Pro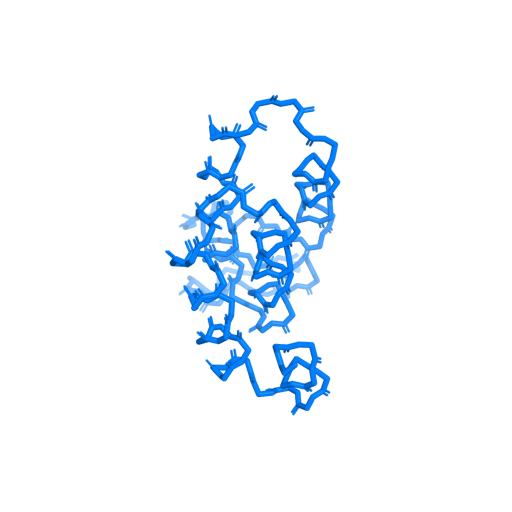tein AF-A0A7Y5JKM9-F1 (afdb_monomer_lite)

Structure (mmCIF, N/CA/C/O backbone):
data_AF-A0A7Y5JKM9-F1
#
_entry.id   AF-A0A7Y5JKM9-F1
#
loop_
_atom_site.group_PDB
_atom_site.id
_atom_site.type_symbol
_atom_site.label_atom_id
_atom_site.label_alt_id
_atom_site.label_comp_id
_atom_site.label_asym_id
_atom_site.label_entity_id
_atom_site.label_seq_id
_atom_site.pdbx_PDB_ins_code
_atom_site.Cartn_x
_atom_site.Cartn_y
_atom_site.Cartn_z
_atom_site.occupancy
_atom_site.B_iso_or_equiv
_atom_site.auth_seq_id
_atom_site.auth_comp_id
_atom_site.auth_asym_id
_atom_site.auth_atom_id
_atom_site.pdbx_PDB_model_num
ATOM 1 N N . LEU A 1 1 ? 15.344 -2.871 11.421 1.00 72.94 1 LEU A N 1
ATOM 2 C CA . LEU A 1 1 ? 15.403 -4.036 10.500 1.00 72.94 1 LEU A CA 1
ATOM 3 C C . LEU A 1 1 ? 14.411 -3.904 9.349 1.00 72.94 1 LEU A C 1
ATOM 5 O O . LEU A 1 1 ? 14.860 -3.875 8.214 1.00 72.94 1 LEU A O 1
ATOM 9 N N . ALA A 1 2 ? 13.110 -3.722 9.612 1.00 74.75 2 ALA A N 1
ATOM 10 C CA . ALA A 1 2 ? 12.106 -3.509 8.559 1.00 74.75 2 ALA A CA 1
ATOM 11 C C . ALA A 1 2 ? 12.459 -2.347 7.606 1.00 74.75 2 ALA A C 1
ATOM 13 O O . ALA A 1 2 ? 12.492 -2.526 6.392 1.00 74.75 2 ALA A O 1
ATOM 14 N N . THR A 1 3 ? 12.839 -1.192 8.162 1.00 78.50 3 THR A N 1
ATOM 15 C CA . THR A 1 3 ? 13.257 0.002 7.407 1.00 78.50 3 THR A CA 1
ATOM 16 C C . THR A 1 3 ? 14.533 -0.218 6.587 1.00 78.50 3 THR A C 1
ATOM 18 O O . THR A 1 3 ? 14.651 0.321 5.491 1.00 78.50 3 THR A O 1
ATOM 21 N N . ILE A 1 4 ? 15.464 -1.040 7.087 1.00 82.38 4 ILE A N 1
ATOM 22 C CA . ILE A 1 4 ? 16.712 -1.389 6.387 1.00 82.38 4 ILE A CA 1
ATOM 23 C C . ILE A 1 4 ? 16.380 -2.269 5.181 1.00 82.38 4 ILE A C 1
ATOM 25 O O . ILE A 1 4 ? 16.727 -1.921 4.058 1.00 82.38 4 ILE A O 1
ATOM 29 N N . SER A 1 5 ? 15.597 -3.334 5.382 1.00 79.00 5 SER A N 1
ATOM 30 C CA . SER A 1 5 ? 15.149 -4.201 4.287 1.00 79.00 5 SER A CA 1
ATOM 31 C C . SER A 1 5 ? 14.292 -3.456 3.258 1.00 79.00 5 SER A C 1
ATOM 33 O O . SER A 1 5 ? 14.385 -3.744 2.067 1.00 79.00 5 SER A O 1
ATOM 35 N N . ARG A 1 6 ? 13.494 -2.464 3.687 1.00 80.19 6 ARG A N 1
ATOM 36 C CA . ARG A 1 6 ? 12.788 -1.537 2.786 1.00 80.19 6 ARG A CA 1
ATOM 37 C C . ARG A 1 6 ? 13.780 -0.721 1.948 1.00 80.19 6 ARG A C 1
ATOM 39 O O . ARG A 1 6 ? 13.603 -0.619 0.740 1.00 80.19 6 ARG A O 1
ATOM 46 N N . GLY A 1 7 ? 14.832 -0.179 2.565 1.00 80.06 7 GLY A N 1
ATOM 47 C CA . GLY A 1 7 ? 15.901 0.546 1.866 1.00 80.06 7 GLY A CA 1
ATOM 48 C C . GLY A 1 7 ? 16.650 -0.313 0.841 1.00 80.06 7 GLY A C 1
ATOM 49 O O . GLY A 1 7 ? 16.953 0.153 -0.253 1.00 80.06 7 GLY A O 1
ATOM 50 N N . GLU A 1 8 ? 16.856 -1.593 1.148 1.00 89.69 8 GLU A N 1
ATOM 51 C CA . GLU A 1 8 ? 17.482 -2.587 0.260 1.00 89.69 8 GLU A CA 1
ATOM 52 C C . GLU A 1 8 ? 16.541 -3.126 -0.831 1.00 89.69 8 GLU A C 1
ATOM 54 O O . GLU A 1 8 ? 16.925 -4.007 -1.599 1.00 89.69 8 GLU A O 1
ATOM 59 N N . ARG A 1 9 ? 15.294 -2.634 -0.907 1.00 86.06 9 ARG A N 1
ATOM 60 C CA . ARG A 1 9 ? 14.237 -3.143 -1.804 1.00 86.06 9 ARG A CA 1
ATOM 61 C C . ARG A 1 9 ? 13.896 -4.621 -1.586 1.00 86.06 9 ARG A C 1
ATOM 63 O O . ARG A 1 9 ? 13.291 -5.267 -2.441 1.00 86.06 9 ARG A O 1
ATOM 70 N N . ASN A 1 10 ? 14.236 -5.165 -0.421 1.00 92.50 10 ASN A N 1
ATOM 71 C CA . ASN A 1 10 ? 13.869 -6.512 -0.011 1.00 92.50 10 ASN A CA 1
ATOM 72 C C . ASN A 1 10 ? 12.478 -6.490 0.643 1.00 92.50 10 ASN A C 1
ATOM 74 O O . ASN A 1 10 ? 12.321 -6.628 1.862 1.00 92.50 10 ASN A O 1
ATOM 78 N N . TRP A 1 11 ? 11.452 -6.291 -0.189 1.00 90.25 11 TRP A N 1
ATOM 79 C CA . TRP A 1 11 ? 10.062 -6.100 0.243 1.00 90.25 11 TRP A CA 1
ATOM 80 C C . TRP A 1 11 ? 9.516 -7.293 1.026 1.00 90.25 11 TRP A C 1
ATOM 82 O O . TRP A 1 11 ? 8.844 -7.116 2.040 1.00 90.25 11 TRP A O 1
ATOM 92 N N . ALA A 1 12 ? 9.858 -8.516 0.609 1.00 90.88 12 ALA A N 1
ATOM 93 C CA . ALA A 1 12 ? 9.436 -9.736 1.290 1.00 90.88 12 ALA A CA 1
ATOM 94 C C . ALA A 1 12 ? 9.940 -9.778 2.741 1.00 90.88 12 ALA A C 1
ATOM 96 O O . ALA A 1 12 ? 9.189 -10.112 3.660 1.00 90.88 12 ALA A O 1
ATOM 97 N N . THR A 1 13 ? 11.199 -9.395 2.959 1.00 91.12 13 THR A N 1
ATOM 98 C CA . THR A 1 13 ? 11.786 -9.344 4.301 1.00 91.12 13 THR A CA 1
ATOM 99 C C . THR A 1 13 ? 11.223 -8.176 5.111 1.00 91.12 13 THR A C 1
ATOM 101 O O . THR A 1 13 ? 10.888 -8.358 6.281 1.00 91.12 13 THR A O 1
ATOM 104 N N . ALA A 1 14 ? 11.019 -7.009 4.490 1.00 91.38 14 ALA A N 1
ATOM 105 C CA . ALA A 1 14 ? 10.364 -5.874 5.140 1.00 91.38 14 ALA A CA 1
ATOM 106 C C . ALA A 1 14 ? 8.955 -6.244 5.640 1.00 91.38 14 ALA A C 1
ATOM 108 O O . ALA A 1 14 ? 8.639 -6.012 6.807 1.00 91.38 14 ALA A O 1
ATOM 109 N N . HIS A 1 15 ? 8.138 -6.904 4.809 1.00 92.44 15 HIS A N 1
ATOM 110 C CA . HIS A 1 15 ? 6.813 -7.383 5.206 1.00 92.44 15 HIS A CA 1
ATOM 111 C C . HIS A 1 15 ? 6.863 -8.344 6.393 1.00 92.44 15 HIS A C 1
ATOM 113 O O . HIS A 1 15 ? 6.083 -8.168 7.324 1.00 92.44 15 HIS A O 1
ATOM 119 N N . ARG A 1 16 ? 7.801 -9.303 6.405 1.00 92.88 16 ARG A N 1
ATOM 120 C CA . ARG A 1 16 ? 7.967 -10.241 7.529 1.00 92.88 16 ARG A CA 1
ATOM 121 C C . A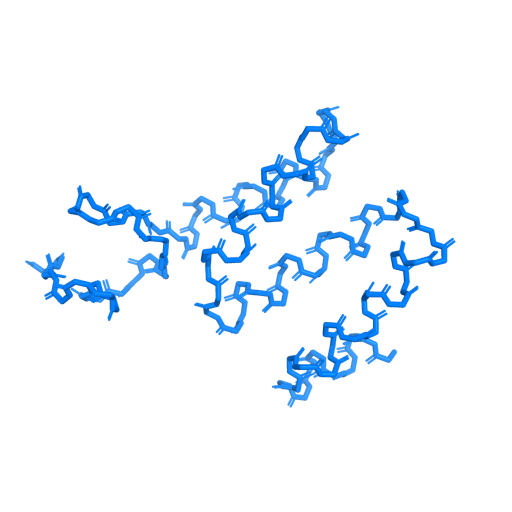RG A 1 16 ? 8.291 -9.529 8.840 1.00 92.88 16 ARG A C 1
ATOM 123 O O . ARG A 1 16 ? 7.769 -9.918 9.882 1.00 92.88 16 ARG A O 1
ATOM 130 N N . TYR A 1 17 ? 9.129 -8.494 8.801 1.00 93.31 17 TYR A N 1
ATOM 131 C CA . TYR A 1 17 ? 9.430 -7.719 10.003 1.00 93.31 17 TYR A CA 1
ATOM 132 C C . TYR A 1 17 ? 8.221 -6.917 10.485 1.00 93.31 17 TYR A C 1
ATOM 134 O O . TYR A 1 17 ? 7.920 -6.959 11.675 1.00 93.31 17 TYR A O 1
ATOM 142 N N . TYR A 1 18 ? 7.482 -6.260 9.588 1.00 93.12 18 TYR A N 1
ATOM 143 C CA . TYR A 1 18 ? 6.253 -5.568 9.984 1.00 93.12 18 TYR A CA 1
ATOM 144 C C . TYR A 1 18 ? 5.168 -6.539 10.477 1.00 93.12 18 TYR A C 1
ATOM 146 O O . TYR A 1 18 ? 4.449 -6.219 11.417 1.00 93.12 18 TYR A O 1
ATOM 154 N N . ASP A 1 19 ? 5.076 -7.751 9.922 1.00 93.75 19 ASP A N 1
ATOM 155 C CA . ASP A 1 19 ? 4.201 -8.808 10.446 1.00 93.75 19 ASP A CA 1
ATOM 156 C C . ASP A 1 19 ? 4.564 -9.205 11.878 1.00 93.75 19 ASP A C 1
ATOM 158 O O . ASP A 1 19 ? 3.676 -9.439 12.698 1.00 93.75 19 ASP A O 1
ATOM 162 N N . LEU A 1 20 ? 5.860 -9.269 12.197 1.00 94.06 20 LEU A N 1
ATOM 163 C CA . LEU A 1 20 ? 6.320 -9.525 13.558 1.00 94.06 20 LEU A CA 1
ATOM 164 C C . LEU A 1 20 ? 5.952 -8.370 14.497 1.00 94.06 20 LEU A C 1
ATOM 166 O O . LEU A 1 20 ? 5.409 -8.629 15.570 1.00 94.06 20 LEU A O 1
ATOM 170 N N . CYS A 1 21 ? 6.181 -7.117 14.089 1.00 92.44 21 CYS A N 1
ATOM 171 C CA . CYS A 1 21 ? 5.795 -5.939 14.874 1.00 92.44 21 CYS A CA 1
ATOM 172 C C . CYS A 1 21 ? 4.293 -5.939 15.180 1.00 92.44 21 CYS A C 1
ATOM 174 O O . CYS A 1 21 ? 3.899 -5.820 16.337 1.00 92.44 21 CYS A O 1
ATOM 176 N N . LEU A 1 22 ? 3.458 -6.188 14.168 1.00 92.69 22 LEU A N 1
ATOM 177 C CA . LEU A 1 22 ? 2.002 -6.228 14.317 1.00 92.69 22 LEU A CA 1
ATOM 178 C C . LEU A 1 22 ? 1.503 -7.452 15.099 1.00 92.69 22 LEU A C 1
ATOM 180 O O . LEU A 1 22 ? 0.404 -7.420 15.649 1.00 92.69 22 LEU A O 1
ATOM 184 N N . ARG A 1 23 ? 2.290 -8.532 15.178 1.00 94.44 23 ARG A N 1
ATOM 185 C CA . ARG A 1 23 ? 2.000 -9.667 16.068 1.00 94.44 23 ARG A CA 1
ATOM 186 C C . ARG A 1 23 ? 2.260 -9.316 17.532 1.00 94.44 23 ARG A C 1
ATOM 188 O O . ARG A 1 23 ? 1.511 -9.767 18.391 1.00 94.44 23 ARG A O 1
ATOM 195 N N . LEU A 1 24 ? 3.311 -8.543 17.805 1.00 93.88 24 LEU A N 1
ATOM 196 C CA . LEU A 1 24 ? 3.668 -8.098 19.155 1.00 93.88 24 LEU A CA 1
ATOM 197 C C . LEU A 1 24 ? 2.748 -6.973 19.644 1.00 93.88 24 LEU A C 1
ATOM 199 O O . LEU A 1 24 ? 2.304 -6.995 20.787 1.00 93.88 24 LEU A O 1
ATOM 203 N N . ASN A 1 25 ? 2.432 -6.018 18.769 1.00 91.81 25 ASN A N 1
ATOM 204 C CA . A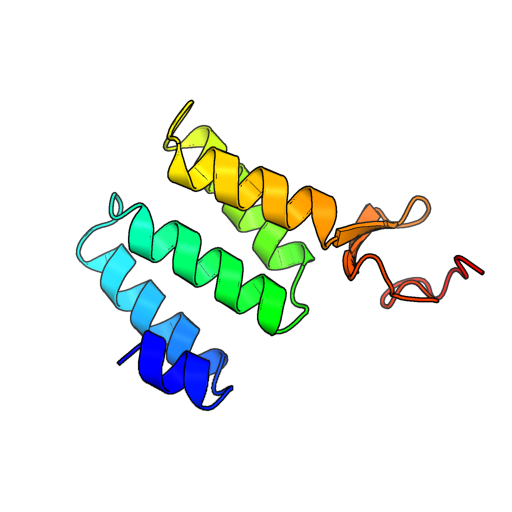SN A 1 25 ? 1.486 -4.944 19.027 1.00 91.81 25 ASN A CA 1
ATOM 205 C C . ASN A 1 25 ? 0.591 -4.729 17.802 1.00 91.81 25 ASN A C 1
ATOM 207 O O . ASN A 1 25 ? 0.932 -4.011 16.863 1.00 91.81 25 ASN A O 1
ATOM 211 N N . ASN A 1 26 ? -0.605 -5.313 17.837 1.00 87.62 26 ASN A N 1
ATOM 212 C CA . ASN A 1 26 ? -1.574 -5.202 16.745 1.00 87.62 26 ASN A CA 1
ATOM 213 C C . ASN A 1 26 ? -2.224 -3.812 16.621 1.00 87.62 26 ASN A C 1
ATOM 215 O O . ASN A 1 26 ? -3.011 -3.593 15.699 1.00 87.62 26 ASN A O 1
ATOM 219 N N . LYS A 1 27 ? -1.908 -2.887 17.536 1.00 88.88 27 LYS A N 1
ATOM 220 C CA . LYS A 1 27 ? -2.358 -1.492 17.522 1.00 88.88 27 LYS A CA 1
ATOM 221 C C . LYS A 1 27 ? -1.254 -0.505 17.152 1.00 88.88 27 LYS A C 1
ATOM 223 O O . LYS A 1 27 ? -1.485 0.698 17.222 1.00 88.88 27 LYS A O 1
ATOM 228 N N . ASP A 1 28 ? -0.078 -0.990 16.760 1.00 93.56 28 ASP A N 1
ATOM 229 C CA . ASP A 1 28 ? 1.003 -0.134 16.284 1.00 93.56 28 ASP A CA 1
ATOM 230 C C . ASP A 1 28 ? 0.665 0.454 14.904 1.00 93.56 28 ASP A C 1
ATOM 232 O O . ASP A 1 28 ? 0.854 -0.178 13.860 1.00 93.56 28 ASP A O 1
ATOM 236 N N . VAL A 1 29 ? 0.124 1.674 14.917 1.00 95.12 29 VAL A N 1
ATOM 237 C CA . VAL A 1 29 ? -0.311 2.382 13.710 1.00 95.12 29 VAL A CA 1
ATOM 238 C C . VAL A 1 29 ? 0.867 2.725 12.803 1.00 95.12 29 VAL A C 1
ATOM 240 O O . VAL A 1 29 ? 0.708 2.686 11.583 1.00 95.12 29 VAL A O 1
ATOM 243 N N . GLU A 1 30 ? 2.048 3.004 13.357 1.00 94.38 30 GLU A N 1
ATOM 244 C CA . GLU A 1 30 ? 3.238 3.287 12.552 1.00 94.38 30 GLU A CA 1
ATOM 245 C C . GLU A 1 30 ? 3.615 2.060 11.726 1.00 94.38 30 GLU A C 1
ATOM 247 O O . GLU A 1 30 ? 3.710 2.158 10.504 1.00 94.38 30 GLU A O 1
ATOM 252 N N . SER A 1 31 ? 3.692 0.881 12.353 1.00 94.81 31 SER A N 1
ATOM 253 C CA . SER A 1 31 ? 3.938 -0.381 11.640 1.00 94.81 31 SER A CA 1
ATOM 254 C C . SER A 1 31 ? 2.861 -0.701 10.596 1.00 94.81 31 SER A C 1
ATOM 256 O O . SER A 1 31 ? 3.167 -1.276 9.547 1.00 94.81 31 SER A O 1
ATOM 258 N N . VAL A 1 32 ? 1.594 -0.343 10.850 1.00 95.94 32 VAL A N 1
ATOM 259 C CA . VAL A 1 32 ? 0.512 -0.491 9.861 1.00 95.94 32 VAL A CA 1
ATOM 260 C C . VAL A 1 32 ? 0.774 0.386 8.637 1.00 95.94 32 VAL A C 1
ATOM 262 O O . VAL A 1 32 ? 0.726 -0.115 7.512 1.00 95.94 32 VAL A O 1
ATOM 265 N N . VAL A 1 33 ? 1.056 1.674 8.848 1.00 96.56 33 VAL A N 1
ATOM 266 C CA . VAL A 1 33 ? 1.297 2.648 7.773 1.00 96.56 33 VAL A CA 1
ATOM 267 C C . VAL A 1 33 ? 2.548 2.305 6.984 1.00 96.56 33 VAL A C 1
ATOM 269 O O . VAL A 1 33 ? 2.504 2.241 5.759 1.00 96.56 33 VAL A O 1
ATOM 272 N N . ASP A 1 34 ? 3.639 2.000 7.671 1.00 95.00 34 ASP A N 1
ATOM 273 C CA . ASP A 1 34 ? 4.893 1.633 7.033 1.00 95.00 34 ASP A CA 1
ATOM 274 C C . ASP A 1 34 ? 4.736 0.389 6.147 1.00 95.00 34 ASP A C 1
ATOM 276 O O . ASP A 1 34 ? 5.295 0.318 5.051 1.00 95.00 34 ASP A O 1
ATOM 280 N N . LYS A 1 35 ? 3.943 -0.595 6.585 1.00 95.69 35 LYS A N 1
ATOM 281 C CA . LYS A 1 35 ? 3.665 -1.791 5.785 1.00 95.69 35 LYS A CA 1
ATOM 282 C C . LYS A 1 35 ? 2.798 -1.487 4.558 1.00 95.69 35 LYS A C 1
ATOM 284 O O . LYS A 1 35 ? 3.024 -2.093 3.507 1.00 95.69 35 LYS A O 1
ATOM 289 N N . ILE A 1 36 ? 1.836 -0.566 4.667 1.00 96.44 36 ILE A N 1
ATOM 290 C CA . ILE A 1 36 ? 1.072 -0.049 3.516 1.00 96.44 36 ILE A CA 1
ATOM 291 C C . ILE A 1 36 ? 2.026 0.608 2.515 1.00 96.44 36 ILE A C 1
ATOM 293 O O . ILE A 1 36 ? 1.954 0.312 1.321 1.00 96.44 36 ILE A O 1
ATOM 297 N N . ASP A 1 37 ? 2.963 1.420 3.000 1.00 95.31 37 ASP A N 1
ATOM 298 C CA . ASP A 1 37 ? 3.954 2.083 2.156 1.00 95.31 37 ASP A CA 1
ATOM 299 C C . ASP A 1 37 ? 4.860 1.068 1.445 1.00 95.31 37 ASP A C 1
ATOM 301 O O . ASP A 1 37 ? 5.120 1.221 0.253 1.00 95.31 37 ASP A O 1
ATOM 305 N N . VAL A 1 38 ? 5.267 -0.022 2.116 1.00 95.88 38 VAL A N 1
ATOM 306 C CA . VAL A 1 38 ? 6.010 -1.116 1.460 1.00 95.88 38 VAL A CA 1
ATOM 307 C C . VAL A 1 38 ? 5.208 -1.699 0.292 1.00 95.88 38 VAL A C 1
ATOM 309 O O . VAL A 1 38 ? 5.759 -1.827 -0.803 1.00 95.88 38 VAL A O 1
ATOM 312 N N . PHE A 1 39 ? 3.912 -1.989 0.475 1.00 96.50 39 PHE A N 1
ATOM 313 C CA . PHE A 1 39 ? 3.069 -2.483 -0.621 1.00 96.50 39 PHE A CA 1
ATOM 314 C C . PHE A 1 39 ? 3.006 -1.489 -1.785 1.00 96.50 39 PHE A C 1
ATOM 316 O O . PHE A 1 39 ? 3.113 -1.898 -2.938 1.00 96.50 39 PHE A O 1
ATOM 323 N N . MET A 1 40 ? 2.873 -0.191 -1.506 1.00 95.44 40 MET A N 1
ATOM 324 C CA . MET A 1 40 ? 2.856 0.835 -2.553 1.00 95.44 40 MET A CA 1
ATOM 325 C C . MET A 1 40 ? 4.191 0.912 -3.306 1.00 95.44 40 MET A C 1
ATOM 327 O O . MET A 1 40 ? 4.196 0.953 -4.536 1.00 95.44 40 MET A O 1
ATOM 331 N N . THR A 1 41 ? 5.324 0.871 -2.595 1.00 93.31 41 THR A N 1
ATOM 332 C CA . THR A 1 41 ? 6.664 0.895 -3.213 1.00 93.31 41 THR A CA 1
ATOM 333 C C . THR A 1 41 ? 6.982 -0.358 -4.025 1.00 93.31 41 THR A C 1
ATOM 335 O O . THR A 1 41 ? 7.708 -0.272 -5.012 1.00 93.31 41 THR A O 1
ATOM 338 N N . ALA A 1 42 ? 6.409 -1.504 -3.651 1.00 93.19 42 ALA A N 1
ATOM 339 C CA . ALA A 1 42 ? 6.507 -2.760 -4.390 1.00 93.19 42 ALA A CA 1
ATOM 340 C C . ALA A 1 42 ? 5.502 -2.854 -5.560 1.00 93.19 42 ALA A C 1
ATOM 342 O O . ALA A 1 42 ? 5.406 -3.892 -6.207 1.00 93.19 42 ALA A O 1
ATOM 343 N N . GLU A 1 43 ? 4.735 -1.787 -5.821 1.00 93.38 43 GLU A N 1
ATOM 344 C CA . GLU A 1 43 ? 3.633 -1.731 -6.792 1.00 93.38 43 GLU A CA 1
ATOM 345 C C . GLU A 1 43 ? 2.496 -2.744 -6.535 1.00 93.38 43 GLU A C 1
ATOM 347 O O . GLU A 1 43 ? 1.665 -3.025 -7.401 1.00 93.38 43 GLU A O 1
ATOM 352 N N . GLU A 1 44 ? 2.373 -3.231 -5.302 1.00 95.56 44 GLU A N 1
ATOM 353 C CA . GLU A 1 44 ? 1.334 -4.154 -4.842 1.00 95.56 44 GLU A CA 1
ATOM 354 C C . GLU A 1 44 ? 0.075 -3.401 -4.366 1.00 95.56 44 GLU A C 1
ATOM 356 O O . GLU A 1 44 ? -0.435 -3.601 -3.259 1.00 95.56 44 GLU A O 1
ATOM 361 N N . TYR A 1 45 ? -0.450 -2.515 -5.215 1.00 96.44 45 TYR A N 1
ATOM 362 C CA . TYR A 1 45 ? -1.515 -1.569 -4.852 1.00 96.44 45 TYR A CA 1
ATOM 363 C C . TYR A 1 45 ? -2.824 -2.225 -4.390 1.00 96.44 45 TYR A C 1
ATOM 365 O O . TYR A 1 45 ? -3.485 -1.687 -3.506 1.00 96.44 45 TYR A O 1
ATOM 373 N N . ASP A 1 46 ? -3.196 -3.394 -4.921 1.00 95.94 46 ASP A N 1
ATOM 374 C CA . ASP A 1 46 ? -4.381 -4.128 -4.445 1.00 95.94 46 ASP A CA 1
ATOM 375 C C . ASP A 1 46 ? -4.228 -4.559 -2.973 1.00 95.94 46 ASP A C 1
ATOM 377 O O . ASP A 1 46 ? -5.181 -4.487 -2.191 1.00 95.94 46 ASP A O 1
ATOM 381 N N . LYS A 1 47 ? -3.019 -4.968 -2.562 1.00 96.62 47 LYS A N 1
ATOM 382 C CA . LYS A 1 47 ? -2.745 -5.335 -1.165 1.00 96.62 47 LYS A CA 1
ATOM 383 C C . LYS A 1 47 ? -2.713 -4.100 -0.268 1.00 96.62 47 LYS A C 1
ATOM 385 O O . LYS A 1 47 ? -3.282 -4.144 0.824 1.00 96.62 47 LYS A O 1
ATOM 390 N N . ALA A 1 48 ? -2.128 -2.998 -0.747 1.00 97.38 48 ALA A N 1
ATOM 391 C CA . ALA A 1 48 ? -2.166 -1.710 -0.055 1.00 97.38 48 ALA A CA 1
ATOM 392 C C . ALA A 1 48 ? -3.614 -1.245 0.183 1.00 97.38 48 ALA A C 1
ATOM 394 O O . ALA A 1 48 ? -3.967 -0.922 1.315 1.00 97.38 48 ALA A O 1
ATOM 395 N N . ALA A 1 49 ? -4.477 -1.314 -0.838 1.00 97.31 49 ALA A N 1
ATOM 396 C CA . ALA A 1 49 ? -5.894 -0.957 -0.740 1.00 97.31 49 ALA A CA 1
ATOM 397 C C . ALA A 1 49 ? -6.627 -1.792 0.320 1.00 97.31 49 ALA A C 1
ATOM 399 O O . ALA A 1 49 ? -7.347 -1.259 1.166 1.00 97.31 49 ALA A O 1
ATOM 400 N N . GLY A 1 50 ? -6.414 -3.113 0.307 1.00 97.00 50 GLY A N 1
ATOM 401 C CA . GLY A 1 50 ? -7.015 -4.016 1.286 1.00 97.00 50 GLY A CA 1
ATOM 402 C C . GLY A 1 50 ? -6.549 -3.743 2.719 1.00 97.00 50 GLY A C 1
ATOM 403 O O . GLY A 1 50 ? -7.344 -3.846 3.655 1.00 97.00 50 GLY A O 1
ATOM 404 N N . MET A 1 51 ? -5.276 -3.385 2.907 1.00 96.25 51 MET A N 1
ATOM 405 C CA . MET A 1 51 ? -4.738 -3.052 4.226 1.00 96.25 51 MET A CA 1
ATOM 406 C C . MET A 1 51 ? -5.219 -1.680 4.715 1.00 96.25 51 MET A C 1
ATOM 408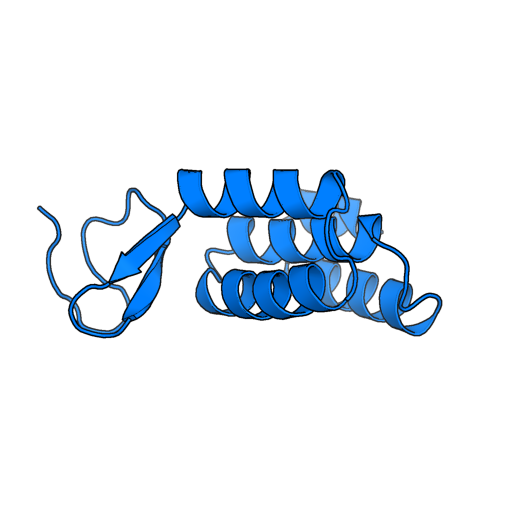 O O . MET A 1 51 ? -5.616 -1.576 5.873 1.00 96.25 51 MET A O 1
ATOM 412 N N . LEU A 1 52 ? -5.284 -0.674 3.839 1.00 97.00 52 LEU A N 1
ATOM 413 C CA . LEU A 1 52 ? -5.857 0.642 4.142 1.00 97.00 52 LEU A CA 1
ATOM 414 C C . LEU A 1 52 ? -7.318 0.546 4.576 1.00 97.00 52 LEU A C 1
ATOM 416 O O . LEU A 1 52 ? -7.682 1.107 5.604 1.00 97.00 52 LEU A O 1
ATOM 420 N N . ALA A 1 53 ? -8.140 -0.231 3.866 1.00 96.88 53 ALA A N 1
ATOM 421 C CA . ALA A 1 53 ? -9.542 -0.426 4.238 1.00 96.88 53 ALA A CA 1
ATOM 422 C C . ALA A 1 53 ? -9.692 -1.040 5.643 1.00 96.88 53 ALA A C 1
ATOM 424 O O . ALA A 1 53 ? -10.559 -0.636 6.421 1.00 96.88 53 ALA A O 1
ATOM 425 N N . LYS A 1 54 ? -8.824 -1.997 5.999 1.00 95.88 54 LYS A N 1
ATOM 426 C CA . LYS A 1 54 ? -8.786 -2.580 7.350 1.00 95.88 54 LYS A CA 1
ATOM 427 C C . LYS A 1 54 ? -8.315 -1.565 8.391 1.00 95.88 54 LYS A C 1
ATOM 429 O O . LYS A 1 54 ? -8.921 -1.475 9.455 1.00 95.88 54 LYS A O 1
ATOM 434 N N . ALA A 1 55 ? -7.270 -0.800 8.082 1.00 95.50 55 ALA A N 1
ATOM 435 C CA . ALA A 1 55 ? -6.706 0.199 8.981 1.00 95.50 55 ALA A CA 1
ATOM 436 C C . ALA A 1 55 ? -7.691 1.343 9.260 1.00 95.50 55 ALA A C 1
ATOM 438 O O . ALA A 1 55 ? -7.905 1.683 10.418 1.00 95.50 55 ALA A O 1
ATOM 439 N N . ALA A 1 56 ? -8.370 1.862 8.235 1.00 96.12 56 ALA A N 1
ATOM 440 C CA . ALA A 1 56 ? -9.388 2.902 8.376 1.00 96.12 56 ALA A CA 1
ATOM 441 C C . ALA A 1 56 ? -10.565 2.455 9.261 1.00 96.12 56 ALA A C 1
ATOM 443 O O . ALA A 1 56 ? -11.108 3.253 10.021 1.00 96.12 56 ALA A O 1
ATOM 444 N N . LYS A 1 57 ? -10.934 1.166 9.205 1.00 95.88 57 LYS A N 1
ATOM 445 C CA . LYS A 1 57 ? -11.962 0.588 10.082 1.00 95.88 57 LYS A CA 1
ATOM 446 C C . LYS A 1 57 ? -11.474 0.404 11.524 1.00 95.88 57 LYS A C 1
ATOM 448 O O . LYS A 1 57 ? -12.257 0.578 12.451 1.00 95.88 57 LYS A O 1
ATOM 453 N N . ALA A 1 58 ? -10.216 0.008 11.711 1.00 94.62 58 ALA A N 1
ATOM 454 C CA . ALA A 1 58 ? -9.636 -0.251 13.030 1.00 94.62 58 ALA A CA 1
ATOM 455 C C . ALA A 1 58 ? -9.252 1.033 13.786 1.00 94.62 58 ALA A C 1
ATOM 457 O O . ALA A 1 58 ? -9.345 1.067 15.011 1.00 94.62 58 ALA A O 1
ATOM 458 N N . PHE A 1 59 ? -8.854 2.082 13.062 1.00 94.56 59 PHE A N 1
ATOM 459 C CA . PHE A 1 59 ? -8.388 3.360 13.604 1.00 94.56 59 PHE A CA 1
ATOM 460 C C . PHE A 1 59 ? -9.153 4.529 12.961 1.00 94.56 59 PHE A C 1
ATOM 462 O O . PHE A 1 59 ? -8.576 5.311 12.196 1.00 94.56 59 PHE A O 1
ATOM 469 N N . PRO A 1 60 ? -10.467 4.650 13.222 1.00 94.56 60 PRO A N 1
ATOM 470 C CA . PRO A 1 60 ? -11.285 5.685 12.604 1.00 94.56 60 PRO A CA 1
ATOM 471 C C . PRO A 1 60 ? -10.771 7.079 12.986 1.00 94.56 60 PRO A C 1
ATOM 473 O O . PRO A 1 60 ? -10.611 7.391 14.163 1.00 94.56 60 PRO A O 1
ATOM 476 N N . GLY A 1 61 ? -10.502 7.920 11.984 1.00 93.12 61 GLY A N 1
ATOM 477 C CA . GLY A 1 61 ? -10.046 9.300 12.186 1.00 93.12 61 GLY A CA 1
ATOM 478 C C . GLY A 1 61 ? -8.572 9.458 12.579 1.00 93.12 61 GLY A C 1
ATOM 479 O O . GLY A 1 61 ? -8.140 10.581 12.827 1.00 93.12 61 GLY A O 1
ATOM 480 N N . HIS A 1 62 ? -7.782 8.381 12.617 1.00 96.44 62 HIS A N 1
ATOM 481 C CA . HIS A 1 62 ? -6.370 8.473 12.983 1.00 96.44 62 HIS A CA 1
ATOM 482 C C . HIS A 1 62 ? -5.551 9.190 11.897 1.00 96.44 62 HIS A C 1
ATOM 484 O O . HIS A 1 62 ? -5.524 8.750 10.747 1.00 96.44 62 HIS A O 1
ATOM 490 N N . ALA A 1 63 ? -4.826 10.249 12.274 1.00 97.06 63 ALA A N 1
ATOM 491 C CA . ALA A 1 63 ? -4.099 11.125 11.348 1.00 97.06 63 ALA A CA 1
ATOM 492 C C . ALA A 1 63 ? -3.174 10.356 10.388 1.00 97.06 63 ALA A C 1
ATOM 494 O O . ALA A 1 63 ? -3.339 10.450 9.179 1.00 97.06 63 ALA A O 1
ATOM 495 N N . LEU A 1 64 ? -2.303 9.486 10.915 1.00 96.56 64 LEU A N 1
ATOM 496 C CA . LEU A 1 64 ? -1.379 8.700 10.083 1.00 96.56 64 LEU A CA 1
ATOM 497 C C . LEU A 1 64 ? -2.079 7.788 9.055 1.00 96.56 64 LEU A C 1
ATOM 499 O O . LEU A 1 64 ? -1.568 7.592 7.953 1.00 96.56 64 LEU A O 1
ATOM 503 N N . ILE A 1 65 ? -3.255 7.240 9.389 1.00 97.00 65 ILE A N 1
ATOM 504 C CA . ILE A 1 65 ? -4.037 6.420 8.451 1.00 97.00 65 ILE A CA 1
ATOM 505 C C . ILE A 1 65 ? -4.666 7.301 7.374 1.00 97.00 65 ILE A C 1
ATOM 507 O O . ILE A 1 65 ? -4.645 6.935 6.199 1.00 97.00 65 ILE A O 1
ATOM 511 N N . ASN A 1 66 ? -5.181 8.472 7.750 1.00 97.25 66 ASN A N 1
ATOM 512 C CA . ASN A 1 66 ? -5.718 9.437 6.796 1.00 97.25 66 ASN A CA 1
ATOM 513 C C . ASN A 1 66 ? -4.628 9.929 5.832 1.00 97.25 66 ASN A C 1
ATOM 515 O O . ASN A 1 66 ? -4.860 9.978 4.625 1.00 97.25 66 ASN A O 1
ATOM 519 N N . ASP A 1 67 ? -3.424 10.200 6.333 1.00 97.50 67 ASP A N 1
ATOM 520 C CA . ASP A 1 67 ? -2.279 10.605 5.515 1.00 97.50 67 ASP A CA 1
ATOM 521 C C . ASP A 1 67 ? -1.844 9.479 4.566 1.00 97.50 67 ASP A C 1
ATOM 523 O O . ASP A 1 67 ? -1.569 9.713 3.387 1.00 97.50 67 ASP A O 1
ATOM 527 N N . ALA A 1 68 ? -1.819 8.228 5.040 1.00 97.00 68 ALA A N 1
ATOM 528 C CA . ALA A 1 68 ? -1.575 7.062 4.190 1.00 97.00 68 ALA A CA 1
ATOM 529 C C . ALA A 1 68 ? -2.654 6.909 3.102 1.00 97.00 68 ALA A C 1
ATOM 531 O O . ALA A 1 68 ? -2.332 6.652 1.942 1.00 97.00 68 ALA A O 1
ATOM 532 N N . GLN A 1 69 ? -3.925 7.139 3.440 1.00 97.44 69 GLN A N 1
ATOM 533 C CA . GLN A 1 69 ? -5.031 7.097 2.484 1.00 97.44 69 GLN A CA 1
ATOM 534 C C . GLN A 1 69 ? -4.908 8.191 1.414 1.00 97.44 69 GLN A C 1
ATOM 536 O O . GLN A 1 69 ? -5.138 7.925 0.234 1.00 97.44 69 GLN A O 1
ATOM 541 N N . GLN A 1 70 ? -4.523 9.411 1.797 1.00 97.1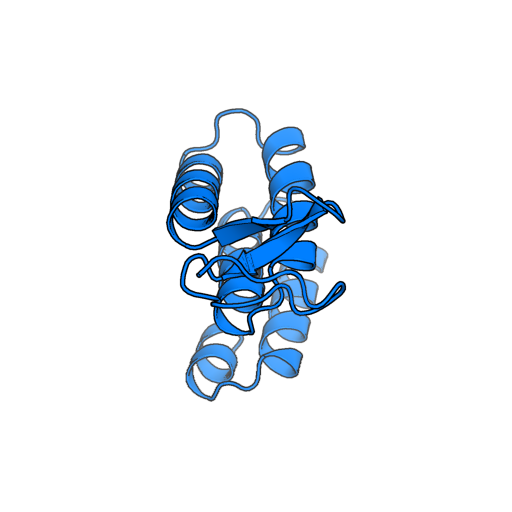2 70 GLN A N 1
ATOM 542 C CA . GLN A 1 70 ? -4.295 10.508 0.853 1.00 97.12 70 GLN A CA 1
ATOM 543 C C . GLN A 1 70 ? -3.142 10.194 -0.106 1.00 97.12 70 GLN A C 1
ATOM 545 O O . GLN A 1 70 ? -3.293 10.355 -1.319 1.00 97.12 70 GLN A O 1
ATOM 550 N N . ARG A 1 71 ? -2.019 9.679 0.414 1.00 96.75 71 ARG A N 1
ATOM 551 C CA . ARG A 1 71 ? -0.881 9.232 -0.408 1.00 96.75 71 ARG A CA 1
ATOM 552 C C . ARG A 1 71 ? -1.289 8.124 -1.377 1.00 96.75 71 ARG A C 1
ATOM 554 O O . ARG A 1 71 ? -0.994 8.219 -2.564 1.00 96.75 71 ARG A O 1
ATOM 561 N N . PHE A 1 72 ? -2.043 7.130 -0.912 1.00 97.69 72 PHE A N 1
ATOM 562 C CA . PHE A 1 72 ? -2.568 6.065 -1.766 1.00 97.69 72 PHE A CA 1
ATOM 563 C C . PHE A 1 72 ? -3.468 6.595 -2.885 1.00 97.69 72 PHE A C 1
ATOM 565 O O . PHE A 1 72 ? -3.324 6.180 -4.034 1.00 97.69 72 PHE A O 1
ATOM 572 N N . ASN A 1 73 ? -4.367 7.532 -2.583 1.00 96.25 73 ASN A N 1
ATOM 573 C CA . ASN A 1 73 ? -5.256 8.127 -3.584 1.00 96.25 73 ASN A CA 1
ATOM 574 C C . ASN A 1 73 ? -4.497 8.969 -4.621 1.00 96.25 73 ASN A C 1
ATOM 576 O O . ASN A 1 73 ? -4.915 9.030 -5.773 1.00 96.25 73 ASN A O 1
ATOM 580 N N . ARG A 1 74 ? -3.391 9.607 -4.224 1.00 96.12 74 ARG A N 1
ATOM 581 C CA . ARG A 1 74 ? -2.516 10.368 -5.126 1.00 96.12 74 ARG A CA 1
ATOM 582 C C . ARG A 1 74 ? -1.708 9.450 -6.046 1.00 96.12 74 ARG A C 1
ATOM 584 O O . ARG A 1 74 ? -1.593 9.718 -7.238 1.00 96.12 74 ARG A O 1
ATOM 591 N N . ASP A 1 75 ? -1.141 8.380 -5.493 1.00 95.94 75 ASP A N 1
ATOM 592 C CA . ASP A 1 75 ? -0.148 7.554 -6.191 1.00 95.94 75 ASP A CA 1
ATOM 593 C C . ASP A 1 75 ? -0.767 6.356 -6.927 1.00 95.94 75 ASP A C 1
ATOM 595 O O . ASP A 1 75 ? -0.095 5.704 -7.734 1.00 95.94 75 ASP A O 1
ATOM 599 N N . SER A 1 76 ? -2.053 6.076 -6.700 1.00 96.44 76 SER A N 1
ATOM 600 C CA . SER A 1 76 ? -2.774 4.962 -7.311 1.00 96.44 76 SER A CA 1
ATOM 601 C C . SER A 1 76 ? -4.007 5.396 -8.100 1.00 96.44 76 SER A C 1
ATOM 603 O O . SER A 1 76 ? -4.583 6.460 -7.890 1.00 96.44 76 SER A O 1
ATOM 605 N N . LYS A 1 77 ? -4.442 4.535 -9.020 1.00 95.50 77 LYS A N 1
ATOM 606 C CA . LYS A 1 77 ? -5.740 4.628 -9.692 1.00 95.50 77 LYS A CA 1
ATOM 607 C C . LYS A 1 77 ? -6.409 3.264 -9.752 1.00 95.50 77 LYS A C 1
ATOM 609 O O . LYS A 1 77 ? -5.741 2.228 -9.782 1.00 95.50 77 LYS A O 1
ATOM 614 N N . ARG A 1 78 ? -7.740 3.267 -9.818 1.00 95.75 78 ARG A N 1
ATOM 615 C CA . ARG A 1 78 ? -8.552 2.055 -9.963 1.00 95.75 78 ARG A CA 1
ATOM 616 C C . ARG A 1 78 ? -8.934 1.837 -11.424 1.00 95.75 78 ARG A C 1
ATOM 618 O O . ARG A 1 78 ? -9.435 2.743 -12.084 1.00 95.75 78 ARG A O 1
ATOM 625 N N . CYS A 1 79 ? -8.734 0.623 -11.930 1.00 95.56 79 CYS A N 1
ATOM 626 C CA . CYS A 1 79 ? -9.208 0.248 -13.258 1.00 95.56 79 CYS A CA 1
ATOM 627 C C . CYS A 1 79 ? -10.737 0.312 -13.316 1.00 95.56 79 CYS A C 1
ATOM 629 O O . CYS A 1 79 ? -11.397 -0.422 -12.584 1.00 95.56 79 CYS A O 1
ATOM 631 N N . GLN A 1 80 ? -11.299 1.081 -14.248 1.00 93.12 80 GLN A N 1
ATOM 632 C CA . GLN A 1 80 ? -12.754 1.130 -14.445 1.00 93.12 80 GLN A CA 1
ATOM 633 C C . GLN A 1 80 ? -13.329 -0.192 -14.985 1.00 93.12 80 GLN A C 1
ATOM 635 O O . GLN A 1 80 ? -14.486 -0.507 -14.742 1.00 93.12 80 GLN A O 1
ATOM 640 N N . LYS A 1 81 ? -12.515 -1.004 -15.677 1.00 93.75 81 LYS A N 1
ATOM 641 C CA . LYS A 1 81 ? -12.960 -2.272 -16.278 1.00 93.75 81 LYS A CA 1
ATOM 642 C C . LYS A 1 81 ? -12.942 -3.450 -15.302 1.00 93.75 81 LYS A C 1
ATOM 644 O O . LYS A 1 81 ? -13.875 -4.240 -15.286 1.00 93.75 81 LYS A O 1
ATOM 649 N N . CYS A 1 82 ? -11.868 -3.610 -14.525 1.00 94.81 82 CYS A N 1
ATOM 650 C CA . CYS A 1 82 ? -11.692 -4.783 -13.655 1.00 94.81 82 CYS A CA 1
ATOM 651 C C . CYS A 1 82 ? -11.521 -4.453 -12.168 1.00 94.81 82 CYS A C 1
ATOM 653 O O . CYS A 1 82 ? -11.316 -5.360 -11.365 1.00 94.81 82 CYS A O 1
ATOM 655 N N . GLY A 1 83 ? -11.546 -3.173 -11.792 1.00 93.69 83 GLY A N 1
ATOM 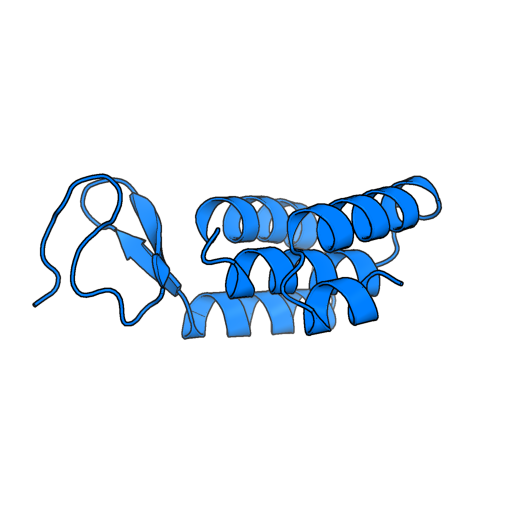656 C CA . GLY A 1 83 ? -11.472 -2.733 -10.401 1.00 93.69 83 GLY A CA 1
ATOM 657 C C . GLY A 1 83 ? -10.103 -2.846 -9.725 1.00 93.69 83 GLY A C 1
ATOM 658 O O . GLY A 1 83 ? -10.015 -2.461 -8.565 1.00 93.69 83 GLY A O 1
ATOM 659 N N . THR A 1 84 ? -9.069 -3.340 -10.415 1.00 94.94 84 THR A N 1
ATOM 660 C CA . THR A 1 84 ? -7.695 -3.473 -9.895 1.00 94.94 84 THR A CA 1
ATOM 661 C C . THR A 1 84 ? -7.070 -2.113 -9.630 1.00 94.94 84 THR A C 1
ATOM 663 O O . THR A 1 84 ? -7.137 -1.230 -10.492 1.00 94.94 84 THR A O 1
ATOM 666 N N . TYR A 1 85 ? -6.433 -1.970 -8.473 1.00 96.38 85 TYR A N 1
ATOM 667 C CA . TYR A 1 85 ? -5.592 -0.827 -8.165 1.00 96.38 85 TYR A CA 1
ATOM 668 C C . TYR A 1 85 ? -4.205 -0.990 -8.775 1.00 96.38 85 TYR A C 1
ATOM 670 O O . TYR A 1 85 ? -3.636 -2.078 -8.832 1.00 96.38 85 TYR A O 1
ATOM 678 N N . MET A 1 86 ? -3.660 0.120 -9.247 1.00 95.19 86 MET A N 1
ATOM 679 C CA . MET A 1 86 ? -2.336 0.188 -9.851 1.00 95.19 86 MET A CA 1
ATOM 680 C C . MET A 1 86 ? -1.750 1.578 -9.652 1.00 95.19 86 MET A C 1
ATOM 682 O O . MET A 1 86 ? -2.473 2.508 -9.296 1.00 95.19 86 MET A O 1
ATOM 686 N N . ARG A 1 87 ? -0.464 1.736 -9.963 1.00 95.31 87 ARG A N 1
ATOM 687 C CA . ARG A 1 87 ? 0.189 3.044 -9.986 1.00 95.31 87 ARG A CA 1
ATOM 688 C C . ARG A 1 87 ? -0.557 4.013 -10.903 1.00 95.31 87 ARG A C 1
ATOM 690 O O . ARG A 1 87 ? -0.941 3.652 -12.015 1.00 95.31 87 ARG A O 1
ATOM 697 N N . TYR A 1 88 ? -0.705 5.263 -10.477 1.00 93.38 88 TYR A N 1
ATOM 698 C CA . TYR A 1 88 ? -1.417 6.292 -11.236 1.00 93.38 88 TYR A CA 1
ATOM 699 C C . TYR A 1 88 ? -0.860 6.472 -12.660 1.00 93.38 88 TYR A C 1
ATOM 701 O O . TYR A 1 88 ? -1.606 6.497 -13.642 1.00 93.38 88 TYR A O 1
ATOM 709 N N . ALA A 1 89 ? 0.468 6.491 -12.784 1.00 92.25 89 ALA A N 1
ATOM 710 C CA . ALA A 1 89 ? 1.180 6.645 -14.051 1.00 92.25 89 ALA A CA 1
ATOM 711 C C . ALA A 1 89 ? 1.154 5.398 -14.963 1.00 92.25 89 ALA A C 1
ATOM 713 O O . ALA A 1 89 ? 1.725 5.438 -16.048 1.00 92.25 89 ALA A O 1
ATOM 714 N N . ALA A 1 90 ? 0.529 4.284 -14.556 1.00 92.31 90 ALA A N 1
ATOM 715 C CA . ALA A 1 90 ? 0.497 3.072 -15.373 1.00 92.31 90 ALA A CA 1
ATOM 716 C C . ALA A 1 90 ? -0.267 3.321 -16.695 1.00 92.31 90 ALA A C 1
ATOM 718 O O . ALA A 1 90 ? -1.443 3.701 -16.641 1.00 92.31 90 ALA A O 1
ATOM 719 N N . PRO A 1 91 ? 0.342 3.092 -17.875 1.00 93.06 91 PRO A N 1
ATOM 720 C CA . PRO A 1 91 ? -0.317 3.337 -19.162 1.00 93.06 91 PRO A CA 1
ATOM 721 C C . PRO A 1 91 ? -1.378 2.278 -19.492 1.00 93.06 91 PRO A C 1
ATOM 723 O O . PRO A 1 91 ? -2.317 2.547 -20.235 1.00 93.06 91 PRO A O 1
ATOM 726 N N . PHE A 1 92 ? -1.266 1.084 -18.905 1.00 94.12 92 PHE A N 1
ATOM 727 C CA . PHE A 1 92 ? -2.209 -0.017 -19.079 1.00 94.12 92 PHE A CA 1
ATOM 728 C C . PHE A 1 92 ? -2.534 -0.693 -17.748 1.00 94.12 92 PHE A C 1
ATOM 730 O O . PHE A 1 92 ? -1.749 -0.678 -16.799 1.00 94.12 92 PHE A O 1
ATOM 737 N N . CYS A 1 93 ? -3.695 -1.343 -17.686 1.00 94.06 93 CYS A N 1
ATOM 738 C CA . CYS A 1 93 ? -4.062 -2.164 -16.543 1.00 94.06 93 CYS A CA 1
ATOM 739 C C . CYS A 1 93 ? -3.211 -3.443 -16.519 1.00 94.06 93 CYS A C 1
ATOM 741 O O . CYS A 1 93 ? -3.240 -4.199 -17.497 1.00 94.06 93 CYS A O 1
ATOM 743 N N . PRO A 1 94 ? -2.528 -3.773 -15.406 1.00 92.19 94 PRO A N 1
ATOM 744 C CA . PRO A 1 94 ? -1.697 -4.975 -15.340 1.00 92.19 94 PRO A CA 1
ATOM 745 C C . PRO A 1 94 ? -2.520 -6.260 -15.514 1.00 92.19 94 PRO A C 1
ATOM 747 O O . PRO A 1 94 ? -2.035 -7.214 -16.127 1.00 92.19 94 PRO A O 1
ATOM 750 N N . LYS A 1 95 ? -3.778 -6.247 -15.043 1.00 92.94 95 LYS A N 1
ATOM 751 C CA . LYS A 1 95 ? -4.694 -7.393 -15.035 1.00 92.94 95 LYS A CA 1
ATOM 752 C C . LYS A 1 95 ? -5.462 -7.573 -16.346 1.00 92.94 95 LYS A C 1
ATOM 754 O O . LYS A 1 95 ? -5.403 -8.642 -16.934 1.00 92.94 95 LYS A O 1
ATOM 759 N N . CYS A 1 96 ? -6.186 -6.549 -16.808 1.00 94.69 96 CYS A N 1
ATOM 760 C CA . CYS A 1 96 ? -7.074 -6.669 -17.977 1.00 94.69 96 CYS A CA 1
ATOM 761 C C . CYS A 1 96 ? -6.527 -6.044 -19.269 1.00 94.69 96 CYS A C 1
ATOM 763 O O . CYS A 1 96 ? -7.240 -6.020 -20.269 1.00 94.69 96 CYS A O 1
ATOM 765 N N . LYS A 1 97 ? -5.298 -5.507 -19.239 1.00 93.31 97 LYS A N 1
ATOM 766 C CA . LYS A 1 97 ? -4.607 -4.871 -20.376 1.00 93.31 97 LYS A CA 1
ATOM 767 C C . LYS A 1 97 ? -5.352 -3.696 -21.026 1.00 93.31 97 LYS A C 1
ATOM 769 O O . LYS A 1 97 ? -4.972 -3.258 -22.103 1.00 93.31 97 LYS A O 1
ATOM 774 N N . ALA A 1 98 ? -6.384 -3.157 -20.372 1.00 92.50 98 ALA A N 1
ATOM 775 C CA . ALA A 1 98 ? -7.054 -1.941 -20.822 1.00 92.50 98 ALA A CA 1
ATOM 776 C C . ALA A 1 98 ? -6.061 -0.769 -20.861 1.00 92.50 98 ALA A C 1
ATOM 778 O O . ALA A 1 98 ? -5.329 -0.570 -19.888 1.00 92.50 98 ALA A O 1
ATOM 779 N N . SER A 1 99 ? -6.053 -0.024 -21.969 1.00 91.25 99 SER A N 1
ATOM 780 C CA . SER A 1 99 ? -5.277 1.210 -22.124 1.00 91.25 99 SER A CA 1
ATOM 781 C C . SER A 1 99 ? -5.905 2.350 -21.325 1.00 91.25 99 SER A C 1
ATOM 783 O O . SER A 1 99 ? -7.129 2.423 -21.200 1.00 91.25 99 SER A O 1
ATOM 785 N N . PHE A 1 100 ? -5.056 3.234 -20.808 1.00 85.94 100 PHE A N 1
ATOM 786 C CA . PHE A 1 100 ? -5.434 4.528 -20.231 1.00 85.94 100 PHE A CA 1
ATOM 787 C C . PHE A 1 100 ? -4.775 5.710 -20.958 1.00 85.94 100 PHE A C 1
ATOM 789 O O . PHE A 1 100 ? -4.807 6.824 -20.436 1.00 85.94 100 PHE A O 1
ATOM 796 N N . LEU A 1 101 ? -4.132 5.428 -22.095 1.00 79.94 101 LEU A N 1
ATOM 797 C CA . LEU A 1 101 ? -3.678 6.405 -23.083 1.00 79.94 101 LEU A CA 1
ATOM 798 C C . LEU A 1 101 ? -4.843 6.816 -23.981 1.00 79.94 101 LEU A C 1
ATOM 800 O O . LEU A 1 101 ? -5.649 5.907 -24.302 1.00 79.94 101 LEU A O 1
#

Sequence (101 aa):
LATISRGERNWATAHRYYDLCLRLNNKDVESVVDKIDVFMTAEEYDKAAGMLAKAAKAFPGHALINDAQQRFNRDSKRCQKCGTYMRYAAPFCPKCKASFL

Secondary structure (DSSP, 8-state):
-HHHHHHTT-HHHHHHHHHHHHHH-TT-HHHHHHHHHHHHHTT-HHHHHHHHHHHHHHSTT-HHHHHHHHHHHHHEEE-TTT--EEETT-SB-TTT--B--

pLDDT: mean 93.14, std 4.96, range [72.94, 97.69]

Foldseek 3Di:
DLVVCLVVLVLVVNLVVLVVVCVVPVPPVVSLLVNLVSCVVVFVLQVSVVSLVVSCVVPPPDPSSVVSVVVSVVQWDADPPPRDIGGPPDQADPPPRHGPD

Radius of gyration: 14.2 Å; chains: 1; bounding box: 30×21×42 Å